Protein AF-A0A0J5FN39-F1 (afdb_monomer_lite)

pLDDT: mean 88.09, std 12.69, range [32.62, 97.81]

Radius of gyration: 17.22 Å; chains: 1; bounding box: 36×34×40 Å

Secondary structure (DSSP, 8-state):
---HHHHHHHHHHHHHHHHHTTT-SS--SSHHHHHHHHHHHHHHTT--GGGSHHHHHHHHHHHHHHHHHHTT--HHHHHHHHHHHTTS-GGGHHHHHHHHS------

Structure (mmCIF, N/CA/C/O backbone):
data_AF-A0A0J5FN39-F1
#
_entry.id   AF-A0A0J5FN39-F1
#
loop_
_atom_site.group_PDB
_atom_site.id
_atom_site.type_symbol
_atom_site.label_atom_id
_atom_site.label_alt_id
_atom_site.label_comp_id
_atom_site.label_asym_id
_atom_site.label_entity_id
_atom_site.label_seq_id
_atom_site.pdbx_PDB_ins_code
_atom_site.Cartn_x
_atom_site.Cartn_y
_atom_site.Cartn_z
_atom_site.occupancy
_atom_site.B_iso_or_equiv
_atom_site.auth_seq_id
_atom_site.auth_comp_id
_atom_site.auth_asym_id
_atom_site.auth_atom_id
_atom_site.pdbx_PDB_model_num
ATOM 1 N N . ILE A 1 1 ? -10.906 -9.338 4.549 1.00 71.62 1 ILE A N 1
ATOM 2 C CA . ILE A 1 1 ? -10.205 -8.134 4.037 1.00 71.62 1 ILE A CA 1
ATOM 3 C C . ILE A 1 1 ? -9.739 -8.336 2.595 1.00 71.62 1 ILE A C 1
ATOM 5 O O . ILE A 1 1 ? -10.110 -7.529 1.761 1.00 71.62 1 ILE A O 1
ATOM 9 N N . LEU A 1 2 ? -8.989 -9.397 2.267 1.00 76.81 2 LEU A N 1
ATOM 10 C CA . LEU A 1 2 ? -8.542 -9.663 0.890 1.00 76.81 2 LEU A CA 1
ATOM 11 C C . LEU A 1 2 ? -8.994 -11.041 0.403 1.00 76.81 2 LEU A C 1
ATOM 13 O O . LEU A 1 2 ? -9.019 -11.997 1.180 1.00 76.81 2 LEU A O 1
ATOM 17 N N . ASP A 1 3 ? -9.311 -11.134 -0.886 1.00 88.88 3 ASP A N 1
ATOM 18 C CA . ASP A 1 3 ? -9.494 -12.405 -1.581 1.00 88.88 3 ASP A CA 1
ATOM 19 C C . ASP A 1 3 ? -8.124 -13.080 -1.750 1.00 88.88 3 ASP A C 1
ATOM 21 O O . ASP A 1 3 ? -7.227 -12.565 -2.424 1.00 88.88 3 ASP A O 1
ATOM 25 N N . ARG A 1 4 ? -7.956 -14.237 -1.101 1.00 91.00 4 ARG A N 1
ATOM 26 C CA . ARG A 1 4 ? -6.700 -14.994 -1.107 1.00 91.00 4 ARG A CA 1
ATOM 27 C C . ARG A 1 4 ? -6.325 -15.471 -2.509 1.00 91.00 4 ARG A C 1
ATOM 29 O O . ARG A 1 4 ? -5.148 -15.406 -2.853 1.00 91.00 4 ARG A O 1
ATOM 36 N N . ALA A 1 5 ? -7.293 -15.942 -3.292 1.00 95.12 5 ALA A N 1
ATOM 37 C CA . ALA A 1 5 ? -7.037 -16.458 -4.630 1.00 95.12 5 ALA A CA 1
ATOM 38 C C . ALA A 1 5 ? -6.626 -15.318 -5.569 1.00 95.12 5 ALA A C 1
ATOM 40 O O . ALA A 1 5 ? -5.631 -15.434 -6.286 1.00 95.12 5 ALA A O 1
ATOM 41 N N . ALA A 1 6 ? -7.327 -14.181 -5.496 1.00 94.38 6 ALA A N 1
ATOM 42 C CA . ALA A 1 6 ? -6.968 -12.991 -6.263 1.00 94.38 6 ALA A CA 1
ATOM 43 C C . ALA A 1 6 ? -5.567 -12.469 -5.894 1.00 94.38 6 ALA A C 1
ATOM 45 O O . ALA A 1 6 ? -4.783 -12.124 -6.778 1.00 94.38 6 ALA A O 1
ATOM 46 N N . LEU A 1 7 ? -5.220 -12.460 -4.601 1.00 93.00 7 LEU A N 1
ATOM 47 C CA . LEU A 1 7 ? -3.895 -12.044 -4.136 1.00 93.00 7 LEU A CA 1
ATOM 48 C C . LEU A 1 7 ? -2.788 -12.971 -4.653 1.00 93.00 7 LEU A C 1
ATOM 50 O O . LEU A 1 7 ? -1.778 -12.494 -5.166 1.00 93.0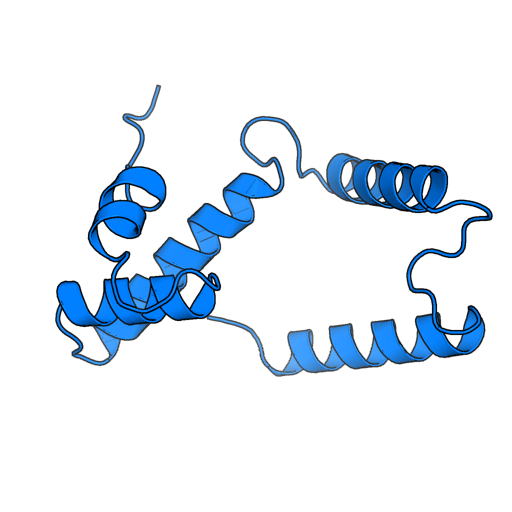0 7 LEU A O 1
ATOM 54 N N . GLN A 1 8 ? -2.978 -14.287 -4.544 1.00 96.38 8 GLN A N 1
ATOM 55 C CA . GLN A 1 8 ? -2.020 -15.269 -5.057 1.00 96.38 8 GLN A CA 1
ATOM 56 C C . GLN A 1 8 ? -1.821 -15.116 -6.564 1.00 96.38 8 GLN A C 1
ATOM 58 O O . GLN A 1 8 ? -0.687 -15.134 -7.037 1.00 96.38 8 GLN A O 1
ATOM 63 N N . HIS A 1 9 ? -2.908 -14.903 -7.307 1.00 96.88 9 HIS A N 1
ATOM 64 C CA . HIS A 1 9 ? -2.838 -14.652 -8.739 1.00 96.88 9 HIS A CA 1
ATOM 65 C C . HIS A 1 9 ? -2.036 -13.382 -9.060 1.00 96.88 9 HIS A C 1
ATOM 67 O O . HIS A 1 9 ? -1.160 -13.413 -9.922 1.00 96.88 9 HIS A O 1
ATOM 73 N N . ALA A 1 10 ? 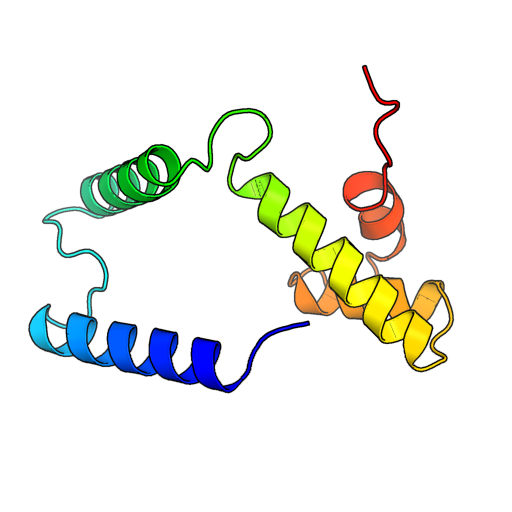-2.285 -12.281 -8.342 1.00 95.31 10 ALA A N 1
ATOM 74 C CA . ALA A 1 10 ? -1.571 -11.022 -8.544 1.00 95.31 10 ALA A CA 1
ATOM 75 C C . ALA A 1 10 ? -0.064 -11.143 -8.254 1.00 95.31 10 ALA A C 1
ATOM 77 O O . ALA A 1 10 ? 0.742 -10.604 -9.011 1.00 95.31 10 ALA A O 1
ATOM 78 N N . ILE A 1 11 ? 0.317 -11.870 -7.197 1.00 95.81 11 ILE A N 1
ATOM 79 C CA . ILE A 1 11 ? 1.726 -12.128 -6.857 1.00 95.81 11 ILE A CA 1
ATOM 80 C C . ILE A 1 11 ? 2.388 -12.985 -7.937 1.00 95.81 11 ILE A C 1
ATOM 82 O O . ILE A 1 11 ? 3.416 -12.585 -8.473 1.00 95.81 11 ILE A O 1
ATOM 86 N N . ALA A 1 12 ? 1.773 -14.107 -8.318 1.00 96.81 12 ALA A N 1
ATOM 87 C CA . ALA A 1 12 ? 2.325 -14.992 -9.344 1.00 96.81 12 ALA A CA 1
ATOM 88 C C . ALA A 1 12 ? 2.498 -14.271 -10.692 1.00 96.81 12 ALA A C 1
ATOM 90 O O . ALA A 1 12 ? 3.502 -14.449 -11.383 1.00 96.81 12 ALA A O 1
ATOM 91 N N . TYR A 1 13 ? 1.537 -13.416 -11.056 1.00 95.88 13 TYR A N 1
ATOM 92 C CA . TYR A 1 13 ? 1.655 -12.551 -12.225 1.00 95.88 13 TYR A CA 1
ATOM 93 C C . TYR A 1 13 ? 2.848 -11.594 -12.093 1.00 95.88 13 TYR A C 1
ATOM 95 O O . TYR A 1 13 ? 3.678 -11.526 -12.996 1.00 95.88 13 TYR A O 1
ATOM 103 N N . ALA A 1 14 ? 2.968 -10.886 -10.967 1.00 95.62 14 ALA A N 1
ATOM 104 C CA . ALA A 1 14 ? 4.057 -9.946 -10.716 1.00 95.62 14 ALA A CA 1
ATOM 105 C C . ALA A 1 14 ? 5.441 -10.615 -10.800 1.00 95.62 14 ALA A C 1
ATOM 107 O O . ALA A 1 14 ? 6.327 -10.096 -11.477 1.00 95.62 14 ALA A O 1
ATOM 108 N N . GLU A 1 15 ? 5.609 -11.787 -10.184 1.00 96.12 15 GLU A N 1
ATOM 109 C CA . GLU A 1 15 ? 6.858 -12.558 -10.205 1.00 96.12 15 GLU A CA 1
ATOM 110 C C . GLU A 1 15 ? 7.249 -12.986 -11.624 1.00 96.12 15 GLU A C 1
ATOM 112 O O . GLU A 1 15 ? 8.405 -12.819 -12.024 1.00 96.12 15 GLU A O 1
ATOM 117 N N . ARG A 1 16 ? 6.282 -13.471 -12.416 1.00 95.69 16 ARG A N 1
ATOM 118 C CA . ARG A 1 16 ? 6.511 -13.835 -13.821 1.00 95.69 16 ARG A CA 1
ATOM 119 C C . ARG A 1 16 ? 6.972 -12.632 -14.642 1.00 95.69 16 ARG A C 1
ATOM 121 O O . ARG A 1 16 ? 7.984 -12.711 -15.332 1.00 95.69 16 ARG A O 1
ATOM 128 N N . GLU A 1 17 ? 6.269 -11.505 -14.533 1.00 94.69 17 GLU A N 1
ATOM 129 C CA . GLU A 1 17 ? 6.623 -10.285 -15.267 1.00 94.69 17 GLU A CA 1
ATOM 130 C C . GLU A 1 17 ? 8.000 -9.747 -14.849 1.00 94.69 17 GLU A C 1
ATOM 132 O O . GLU A 1 17 ? 8.743 -9.241 -15.688 1.00 94.69 17 GLU A O 1
ATOM 137 N N . GLN A 1 18 ? 8.372 -9.862 -13.568 1.00 95.31 18 GLN A N 1
ATOM 138 C CA . GLN A 1 18 ? 9.705 -9.476 -13.097 1.00 95.31 18 GLN A CA 1
ATOM 139 C C . GLN A 1 18 ? 10.799 -10.356 -13.688 1.00 95.31 18 GLN A C 1
ATOM 141 O O . GLN A 1 18 ? 11.838 -9.823 -14.075 1.00 95.31 18 GLN A O 1
ATOM 146 N N . ALA A 1 19 ? 10.585 -11.671 -13.771 1.00 94.81 19 ALA A N 1
ATOM 147 C CA . ALA A 1 19 ? 11.567 -12.596 -14.331 1.00 94.81 19 ALA A CA 1
ATOM 148 C C . ALA A 1 19 ? 11.915 -12.242 -15.788 1.00 94.81 19 ALA A C 1
ATOM 150 O O . ALA A 1 19 ? 13.089 -12.197 -16.150 1.00 94.81 19 ALA A O 1
ATOM 151 N N . GLU A 1 20 ? 10.911 -11.883 -16.591 1.00 92.38 20 GLU A N 1
ATOM 152 C CA . GLU A 1 20 ? 11.087 -11.464 -17.990 1.00 92.38 20 GLU A CA 1
ATOM 153 C C . GLU A 1 20 ? 11.756 -10.083 -18.136 1.00 92.38 20 GLU A C 1
ATOM 155 O O . GLU A 1 20 ? 12.270 -9.738 -19.199 1.00 92.38 20 GLU A O 1
ATOM 160 N N . ARG A 1 21 ? 11.781 -9.285 -17.061 1.00 92.88 21 ARG A N 1
ATOM 161 C CA . ARG A 1 21 ? 12.233 -7.882 -17.037 1.00 92.88 21 ARG A CA 1
ATOM 162 C C . ARG A 1 21 ? 13.474 -7.663 -16.170 1.00 92.88 21 ARG A C 1
ATOM 164 O O . ARG A 1 21 ? 13.659 -6.588 -15.594 1.00 92.88 21 ARG A O 1
ATOM 171 N N . GLY A 1 22 ? 14.308 -8.692 -16.012 1.00 91.31 22 GLY A N 1
ATOM 172 C CA . GLY A 1 22 ? 15.543 -8.604 -15.224 1.00 91.31 22 GLY A CA 1
ATOM 173 C C . GLY A 1 22 ? 15.300 -8.223 -13.757 1.00 91.31 22 GLY A C 1
ATOM 174 O O . GLY A 1 22 ? 16.065 -7.454 -13.177 1.00 91.31 22 GLY A O 1
ATOM 175 N N . GLY A 1 23 ? 14.197 -8.701 -13.177 1.00 92.94 23 GLY A N 1
ATOM 176 C CA . GLY A 1 23 ? 13.785 -8.456 -11.794 1.00 92.94 23 GLY A CA 1
ATOM 177 C C . GLY A 1 23 ? 12.886 -7.232 -11.584 1.00 92.94 23 GLY A C 1
ATOM 178 O O . GLY A 1 23 ? 12.475 -6.967 -10.452 1.00 92.94 23 GLY A O 1
ATOM 179 N N . LYS A 1 24 ? 12.546 -6.469 -12.631 1.00 93.94 24 LYS A N 1
ATOM 180 C CA . LYS A 1 24 ? 11.798 -5.207 -12.496 1.00 93.94 24 LYS A CA 1
ATOM 181 C C . LYS A 1 24 ? 10.324 -5.352 -12.867 1.00 93.94 24 LYS A C 1
ATOM 183 O O . LYS A 1 24 ? 9.992 -5.806 -13.952 1.00 93.94 24 LYS A O 1
ATOM 188 N N . LEU A 1 25 ? 9.420 -4.841 -12.030 1.00 94.12 25 LEU A N 1
ATOM 189 C CA . LEU A 1 25 ? 7.997 -4.746 -12.398 1.00 94.12 25 LEU A CA 1
ATOM 190 C C . LEU A 1 25 ? 7.761 -3.695 -13.485 1.00 94.12 25 LEU A C 1
ATOM 192 O O . LEU A 1 25 ? 6.962 -3.888 -14.400 1.00 94.12 25 LEU A O 1
ATOM 196 N N . ILE A 1 26 ? 8.477 -2.576 -13.391 1.00 94.81 26 ILE A N 1
ATOM 197 C CA . ILE A 1 26 ? 8.433 -1.483 -14.358 1.00 94.81 26 ILE A CA 1
ATOM 198 C C . ILE A 1 26 ? 9.836 -1.323 -14.919 1.00 94.81 26 ILE A C 1
ATOM 200 O O . ILE A 1 26 ? 10.703 -0.722 -14.285 1.00 94.81 26 ILE A O 1
ATOM 204 N N . ASP A 1 27 ? 10.056 -1.869 -16.111 1.00 94.44 27 ASP A N 1
ATOM 205 C CA . ASP A 1 27 ? 11.347 -1.749 -16.770 1.00 94.44 27 ASP A CA 1
ATOM 206 C C . ASP A 1 27 ? 11.455 -0.405 -17.496 1.00 94.44 27 ASP A C 1
ATOM 208 O O . ASP A 1 27 ? 10.850 -0.163 -18.547 1.00 94.44 27 ASP A O 1
ATOM 212 N N . LYS A 1 28 ? 12.186 0.516 -16.867 1.00 95.88 28 LYS A N 1
ATOM 213 C CA . LYS A 1 28 ? 12.567 1.805 -17.438 1.00 95.88 28 LYS A CA 1
ATOM 214 C C . LYS A 1 28 ? 14.055 2.074 -17.202 1.00 95.88 28 LYS A C 1
ATOM 216 O O . LYS A 1 28 ? 14.603 1.579 -16.214 1.00 95.88 28 LYS A O 1
ATOM 221 N N . PRO A 1 29 ? 14.701 2.869 -18.081 1.00 95.62 29 PRO A N 1
ATOM 222 C CA . PRO A 1 29 ? 16.130 3.162 -17.972 1.00 95.62 29 PRO A CA 1
ATOM 223 C C . PRO A 1 29 ? 16.531 3.837 -16.656 1.00 95.62 29 PRO A C 1
ATOM 225 O O . PRO A 1 29 ? 17.598 3.547 -16.126 1.00 95.62 29 PRO A O 1
ATOM 228 N N . THR A 1 30 ? 15.683 4.718 -16.111 1.00 96.31 30 THR A N 1
ATOM 229 C CA . THR A 1 30 ? 15.949 5.422 -14.847 1.00 96.31 30 THR A CA 1
ATOM 230 C C . THR A 1 30 ? 14.833 5.225 -13.826 1.00 96.31 30 THR A C 1
ATOM 232 O O . THR A 1 30 ? 13.670 4.995 -14.175 1.00 96.31 30 THR A O 1
ATOM 235 N N . ILE A 1 31 ? 15.177 5.381 -12.544 1.00 95.62 31 ILE A N 1
ATOM 236 C CA . ILE A 1 31 ? 14.208 5.332 -11.442 1.00 95.62 31 ILE A CA 1
ATOM 237 C C . ILE A 1 31 ? 13.108 6.388 -11.601 1.00 95.62 31 ILE A C 1
ATOM 239 O O . ILE A 1 31 ? 11.937 6.088 -11.385 1.00 95.62 31 ILE A O 1
ATOM 243 N N . THR A 1 32 ? 13.450 7.594 -12.061 1.00 97.56 32 THR A N 1
ATOM 244 C CA . THR A 1 32 ? 12.479 8.668 -12.307 1.00 97.56 32 THR A CA 1
ATOM 245 C C . THR A 1 32 ? 11.451 8.247 -13.353 1.00 97.56 32 THR A C 1
ATOM 247 O O . THR A 1 32 ? 10.251 8.337 -13.109 1.00 97.56 32 THR A O 1
ATOM 250 N N . GLN A 1 33 ? 11.899 7.675 -14.476 1.00 97.81 33 GLN A N 1
ATOM 251 C CA . GLN A 1 33 ? 10.994 7.180 -15.518 1.00 97.81 33 GLN A CA 1
ATOM 252 C C . GLN A 1 33 ? 10.123 6.014 -15.033 1.00 97.81 33 GLN A C 1
ATOM 254 O O . GLN A 1 33 ? 8.962 5.909 -15.435 1.00 97.81 33 GLN A O 1
ATOM 259 N N . ALA A 1 34 ? 10.655 5.139 -14.173 1.00 96.81 34 ALA A N 1
ATOM 260 C CA . ALA A 1 34 ? 9.878 4.060 -13.566 1.00 96.81 34 ALA A CA 1
ATOM 261 C C . ALA A 1 34 ? 8.780 4.610 -12.638 1.00 96.81 34 ALA A C 1
ATOM 263 O O . ALA A 1 34 ? 7.622 4.199 -12.739 1.00 96.81 34 ALA A O 1
ATOM 264 N N . ILE A 1 35 ? 9.119 5.588 -11.792 1.00 96.50 35 ILE A N 1
ATOM 265 C CA . ILE A 1 35 ? 8.174 6.279 -10.904 1.00 96.50 35 ILE A CA 1
ATOM 266 C C . ILE A 1 35 ? 7.087 6.989 -11.717 1.00 96.50 35 ILE A C 1
ATOM 268 O O . ILE A 1 35 ? 5.904 6.888 -11.388 1.00 96.50 35 ILE A O 1
ATOM 272 N N . ASP A 1 36 ? 7.453 7.677 -12.795 1.00 97.12 36 ASP A N 1
ATOM 273 C CA . ASP A 1 36 ? 6.484 8.384 -13.631 1.00 97.12 36 ASP A CA 1
ATOM 274 C C . ASP A 1 36 ? 5.564 7.415 -14.374 1.00 97.12 36 ASP A C 1
ATOM 276 O O . ASP A 1 36 ? 4.351 7.638 -14.432 1.00 97.12 36 ASP A O 1
ATOM 280 N N . ARG A 1 37 ? 6.096 6.282 -14.851 1.00 96.81 37 ARG A N 1
ATOM 281 C CA . ARG A 1 37 ? 5.277 5.212 -15.432 1.00 96.81 37 ARG A CA 1
ATOM 282 C C . ARG A 1 37 ? 4.309 4.625 -14.407 1.00 96.81 37 ARG A C 1
ATOM 284 O O . ARG A 1 37 ? 3.141 4.441 -14.744 1.00 96.81 37 ARG A O 1
ATOM 291 N N . TYR A 1 38 ? 4.752 4.373 -13.176 1.00 94.94 38 TYR A N 1
ATOM 292 C CA . TYR A 1 38 ? 3.876 3.918 -12.092 1.00 94.94 38 TYR A CA 1
ATOM 293 C C . TYR A 1 38 ? 2.743 4.916 -11.836 1.00 94.94 38 TYR A C 1
ATOM 295 O O . TYR A 1 38 ? 1.568 4.555 -11.878 1.00 94.94 38 TYR A O 1
ATOM 303 N N . ARG A 1 39 ? 3.085 6.195 -11.644 1.00 93.75 39 ARG A N 1
ATOM 304 C CA . ARG A 1 39 ? 2.109 7.268 -11.413 1.00 93.75 39 ARG A CA 1
ATOM 305 C C . ARG A 1 39 ? 1.113 7.390 -12.563 1.00 93.75 39 ARG A C 1
ATOM 307 O O . ARG A 1 39 ? -0.066 7.627 -12.313 1.00 93.75 39 ARG A O 1
ATOM 314 N N . TYR A 1 40 ? 1.571 7.233 -13.805 1.00 95.00 40 TYR A N 1
ATOM 315 C CA . TYR A 1 40 ? 0.697 7.203 -14.973 1.00 95.00 40 TYR A CA 1
ATOM 316 C C . TYR A 1 40 ? -0.285 6.029 -14.910 1.00 95.00 40 TYR A C 1
ATOM 318 O O . TYR A 1 40 ? -1.483 6.267 -15.009 1.00 95.00 40 TYR A O 1
ATOM 326 N N . ILE A 1 41 ? 0.198 4.797 -14.690 1.00 94.25 41 ILE A N 1
ATOM 327 C CA . ILE A 1 41 ? -0.648 3.590 -14.618 1.00 94.25 41 ILE A CA 1
ATOM 328 C C . ILE A 1 41 ? -1.737 3.772 -13.558 1.00 94.25 41 ILE A C 1
ATOM 330 O O . ILE A 1 41 ? -2.924 3.617 -13.842 1.00 94.25 41 ILE A O 1
ATOM 334 N N . VAL A 1 42 ? -1.334 4.177 -12.358 1.00 92.69 42 VAL A N 1
ATOM 335 C CA . VAL A 1 42 ? -2.222 4.415 -11.218 1.00 92.69 42 VAL A CA 1
ATOM 336 C C . VAL A 1 42 ? -3.301 5.448 -11.557 1.00 92.69 42 VAL A C 1
ATOM 338 O O . VAL A 1 42 ? -4.488 5.162 -11.414 1.00 92.69 42 VAL A O 1
ATOM 341 N N . ARG A 1 43 ? -2.924 6.613 -12.100 1.00 92.75 43 ARG A N 1
ATOM 342 C CA . ARG A 1 43 ? -3.893 7.647 -12.508 1.00 92.75 43 ARG A CA 1
ATOM 343 C C . ARG A 1 43 ? -4.816 7.172 -13.627 1.00 92.75 43 ARG A C 1
ATOM 345 O O . ARG A 1 43 ? -6.017 7.402 -13.548 1.00 92.75 43 ARG A O 1
ATOM 352 N N . SER A 1 44 ? -4.274 6.489 -14.637 1.00 93.88 44 SER A N 1
ATOM 353 C CA . SER A 1 44 ? -5.059 5.930 -15.747 1.00 93.88 44 SER A CA 1
ATOM 354 C C . SER A 1 44 ? -6.038 4.844 -15.296 1.00 93.88 44 SER A C 1
ATOM 356 O O . SER A 1 44 ? -7.049 4.625 -15.949 1.00 93.88 44 SER A O 1
ATOM 358 N N . SER A 1 45 ? -5.778 4.225 -14.141 1.00 92.69 45 SER A N 1
ATOM 359 C CA . SER A 1 45 ? -6.666 3.252 -13.497 1.00 92.69 45 SER A CA 1
ATOM 360 C C . SER A 1 45 ? -7.712 3.913 -12.584 1.00 92.69 45 SER A C 1
ATOM 362 O O . SER A 1 45 ? -8.377 3.228 -11.816 1.00 92.69 45 SER A O 1
ATOM 364 N N . GLY A 1 46 ? -7.845 5.245 -12.619 1.00 91.56 46 GLY A N 1
ATOM 365 C CA . GLY A 1 46 ? -8.831 5.992 -11.831 1.00 91.56 46 GLY A CA 1
ATOM 366 C C . GLY A 1 46 ? -8.367 6.414 -10.433 1.00 91.56 46 GLY A C 1
ATOM 367 O O . GLY A 1 46 ? -9.131 7.054 -9.708 1.00 91.56 46 GLY A O 1
ATOM 368 N N . LEU A 1 47 ? -7.118 6.126 -10.049 1.00 90.62 47 LEU A N 1
ATOM 369 C CA . LEU A 1 47 ? -6.561 6.535 -8.756 1.00 90.62 47 LEU A CA 1
ATOM 370 C C . LEU A 1 47 ? -6.043 7.982 -8.817 1.00 90.62 47 LEU A C 1
ATOM 372 O O . LEU A 1 47 ? -4.837 8.252 -8.812 1.00 90.62 47 LEU A O 1
ATOM 376 N N . ALA A 1 48 ? -6.979 8.924 -8.919 1.00 89.31 48 ALA A N 1
ATOM 377 C CA . ALA A 1 48 ? -6.734 10.361 -8.998 1.00 89.31 48 ALA A CA 1
ATOM 378 C C . ALA A 1 48 ? -7.755 11.156 -8.162 1.00 89.31 48 ALA A C 1
ATOM 380 O O . ALA A 1 48 ? -8.807 10.641 -7.782 1.00 89.31 48 ALA A O 1
ATOM 381 N N . GLY A 1 49 ? -7.446 12.425 -7.867 1.00 88.94 49 GLY A N 1
ATOM 382 C CA . GLY A 1 49 ? -8.309 13.291 -7.053 1.00 88.94 49 GLY A CA 1
ATOM 383 C C . GLY A 1 49 ? -8.604 12.676 -5.681 1.00 88.94 49 GLY A C 1
ATOM 384 O O . GLY A 1 49 ? -7.686 12.224 -4.998 1.00 88.94 49 GLY A O 1
ATOM 385 N N . LYS A 1 50 ? -9.888 12.591 -5.309 1.00 86.75 50 LYS A N 1
ATOM 386 C CA . LYS A 1 50 ? -10.340 11.947 -4.059 1.00 86.75 50 LYS A CA 1
ATOM 387 C C . LYS A 1 50 ? -9.970 10.461 -3.945 1.00 86.75 50 LYS A C 1
ATOM 389 O O . LYS A 1 50 ? -9.863 9.940 -2.842 1.00 86.75 50 LYS A O 1
ATOM 394 N N . ASN A 1 51 ? -9.726 9.799 -5.077 1.00 86.94 51 ASN A N 1
ATOM 395 C CA . ASN A 1 51 ? -9.319 8.396 -5.147 1.00 86.94 51 ASN A CA 1
ATOM 396 C C . ASN A 1 51 ? -7.801 8.233 -5.335 1.00 86.94 51 ASN A C 1
ATOM 398 O O . ASN A 1 51 ? -7.338 7.162 -5.723 1.00 86.94 51 ASN A O 1
ATOM 402 N N . ALA A 1 52 ? -7.007 9.289 -5.125 1.00 87.75 52 ALA A N 1
ATOM 403 C CA . ALA A 1 52 ? -5.552 9.200 -5.212 1.00 87.75 52 ALA A CA 1
ATOM 404 C C . ALA A 1 52 ? -5.006 8.109 -4.271 1.00 87.75 52 ALA A C 1
ATOM 406 O O . ALA A 1 52 ? -5.616 7.850 -3.242 1.00 87.75 52 ALA A O 1
ATOM 407 N N . PRO A 1 53 ? -3.824 7.517 -4.526 1.00 85.25 53 PRO A N 1
ATOM 408 C CA . PRO A 1 53 ? -3.337 6.335 -3.799 1.00 85.25 53 PRO A CA 1
ATOM 409 C C . PRO A 1 53 ? -3.343 6.409 -2.270 1.00 85.25 53 PRO A C 1
ATOM 411 O O . PRO A 1 53 ? -3.393 5.381 -1.601 1.00 85.25 53 PRO A O 1
ATOM 414 N N . HIS A 1 54 ? -3.293 7.614 -1.704 1.00 85.62 54 HIS A N 1
ATOM 415 C CA . HIS A 1 54 ? -3.417 7.806 -0.266 1.00 85.62 54 HIS A CA 1
ATOM 416 C C . HIS A 1 54 ? -4.796 7.383 0.277 1.00 85.62 54 HIS A C 1
ATOM 418 O O . HIS A 1 54 ? -4.867 6.826 1.368 1.00 85.62 54 HIS A O 1
ATOM 424 N N . SER A 1 55 ? -5.870 7.528 -0.506 1.00 85.75 55 SER A N 1
ATOM 425 C CA . SER A 1 55 ? -7.207 7.041 -0.149 1.00 85.75 55 SER A CA 1
ATOM 426 C C . SER A 1 55 ? -7.253 5.521 0.010 1.00 85.75 55 SER A C 1
ATOM 428 O O . SER A 1 55 ? -7.971 5.024 0.872 1.00 85.75 55 SER A O 1
ATOM 430 N N . MET A 1 56 ? -6.430 4.772 -0.735 1.00 86.38 56 MET A N 1
ATOM 431 C CA . MET A 1 56 ? -6.310 3.324 -0.537 1.00 86.38 56 MET A CA 1
ATOM 432 C C . MET A 1 56 ? -5.712 2.990 0.833 1.00 86.38 56 MET A C 1
ATOM 434 O O . MET A 1 56 ? -6.127 2.013 1.450 1.00 86.38 56 MET A O 1
ATOM 438 N N . ARG A 1 57 ? -4.777 3.809 1.345 1.00 87.75 57 ARG A N 1
ATOM 439 C CA . ARG A 1 57 ? -4.255 3.634 2.711 1.00 87.75 57 ARG A CA 1
ATOM 440 C C . ARG A 1 57 ? -5.337 3.915 3.756 1.00 87.75 57 ARG A C 1
ATOM 442 O O . ARG A 1 57 ? -5.409 3.179 4.735 1.00 87.75 57 ARG A O 1
ATOM 449 N N . TYR A 1 58 ? -6.185 4.926 3.534 1.00 88.25 58 TYR A N 1
ATOM 450 C CA . TYR A 1 58 ? -7.361 5.190 4.374 1.00 88.25 58 TYR A CA 1
ATOM 451 C C . TYR A 1 58 ? -8.316 4.009 4.411 1.00 88.25 58 TYR A C 1
ATOM 453 O O . TYR A 1 58 ? -8.590 3.475 5.484 1.00 88.25 58 TYR A O 1
ATOM 461 N N . HIS A 1 59 ? -8.734 3.550 3.238 1.00 88.12 59 HIS A N 1
ATOM 462 C CA . HIS A 1 59 ? -9.650 2.429 3.115 1.00 88.12 59 HIS A CA 1
ATOM 463 C C . HIS A 1 59 ? -9.085 1.150 3.749 1.00 88.12 59 HIS A C 1
ATOM 465 O O . HIS A 1 59 ? -9.786 0.475 4.496 1.00 88.12 59 HIS A O 1
ATOM 471 N N . PHE A 1 60 ? -7.799 0.849 3.532 1.00 89.31 60 PHE A N 1
ATOM 472 C CA . PHE A 1 60 ? -7.137 -0.292 4.165 1.00 89.31 60 PHE A CA 1
ATOM 473 C C . PHE A 1 60 ? -7.186 -0.216 5.697 1.00 89.31 60 PHE A C 1
ATOM 475 O O . PHE A 1 60 ? -7.585 -1.176 6.343 1.00 89.31 60 PHE A O 1
ATOM 482 N N . 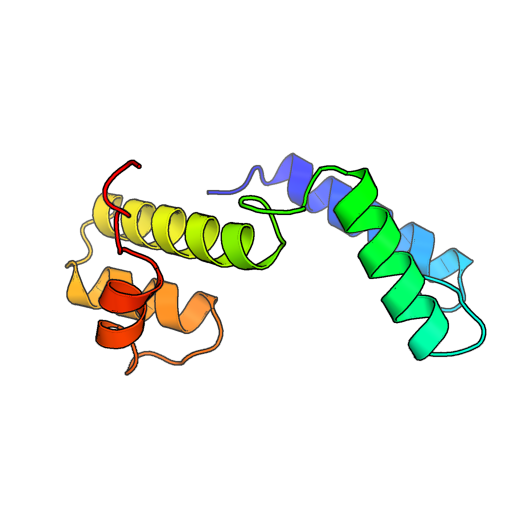ALA A 1 61 ? -6.833 0.924 6.292 1.00 90.62 61 ALA A N 1
ATOM 483 C CA . ALA A 1 61 ? -6.823 1.070 7.748 1.00 90.62 61 ALA A CA 1
ATOM 484 C C . ALA A 1 61 ? -8.223 0.977 8.378 1.00 90.62 61 ALA A C 1
ATOM 486 O O . ALA A 1 61 ? -8.373 0.440 9.480 1.00 90.62 61 ALA A O 1
ATOM 487 N N . GLN A 1 62 ? -9.239 1.495 7.678 1.00 89.81 62 GLN A N 1
ATOM 488 C CA . GLN A 1 62 ? -10.643 1.371 8.070 1.00 89.81 62 GLN A CA 1
ATOM 489 C C . GLN A 1 62 ? -11.076 -0.099 8.051 1.00 89.81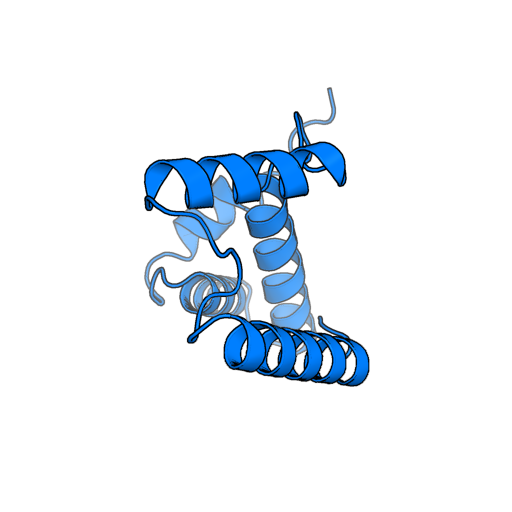 62 GLN A C 1
ATOM 491 O O . GLN A 1 62 ? -11.480 -0.633 9.080 1.00 89.81 62 GLN A O 1
ATOM 496 N N . GLN A 1 63 ? -10.867 -0.794 6.930 1.00 92.00 63 GLN A N 1
ATOM 497 C CA . GLN A 1 63 ? -11.220 -2.211 6.806 1.00 92.00 63 GLN A CA 1
ATOM 498 C C . GLN A 1 63 ? -10.463 -3.109 7.791 1.00 92.00 63 GLN A C 1
ATOM 500 O O . GLN A 1 63 ? -11.038 -4.059 8.321 1.00 92.00 63 GLN A O 1
ATOM 505 N N . SER A 1 64 ? -9.180 -2.834 8.042 1.00 91.94 64 SER A N 1
ATOM 506 C CA . SER A 1 64 ? -8.384 -3.602 9.001 1.00 91.94 64 SER A CA 1
ATOM 507 C C . SER A 1 64 ? -8.896 -3.426 10.426 1.00 91.94 64 SER A C 1
ATOM 509 O O . SER A 1 64 ? -9.088 -4.417 11.125 1.00 91.94 64 SER A O 1
ATOM 511 N N . GLY A 1 65 ? -9.173 -2.195 10.868 1.00 91.06 65 GLY A N 1
ATOM 512 C CA . GLY A 1 65 ? -9.701 -1.997 12.219 1.00 91.06 65 GLY A CA 1
ATOM 513 C C . GLY A 1 65 ? -11.115 -2.557 12.389 1.00 91.06 65 GLY A C 1
ATOM 514 O O . GLY A 1 65 ? -11.355 -3.224 13.389 1.00 91.06 65 GLY A O 1
ATOM 515 N N . GLU A 1 66 ? -12.004 -2.411 11.399 1.00 91.06 66 GLU A N 1
ATOM 516 C CA . GLU A 1 66 ? -13.324 -3.068 11.398 1.00 91.06 66 GLU A CA 1
ATOM 517 C C . GLU A 1 66 ? -13.206 -4.591 11.531 1.00 91.06 66 GLU A C 1
ATOM 519 O O . GLU A 1 66 ? -13.911 -5.211 12.329 1.00 91.06 66 GLU A O 1
ATOM 524 N N . TYR A 1 67 ? -12.277 -5.198 10.792 1.00 93.69 67 TYR A N 1
ATOM 525 C CA . TYR A 1 67 ? -12.000 -6.628 10.869 1.00 93.69 67 TYR A CA 1
ATOM 526 C C . TYR A 1 67 ? -11.504 -7.060 12.252 1.00 93.69 67 TYR A C 1
ATOM 528 O O . TYR A 1 67 ? -11.988 -8.061 12.778 1.00 93.69 67 TYR A O 1
ATOM 536 N N . TYR A 1 68 ? -10.581 -6.317 12.868 1.00 95.00 68 TYR A N 1
ATOM 537 C CA . TYR A 1 68 ? -10.107 -6.632 14.218 1.00 95.00 68 TYR A CA 1
ATOM 538 C C . TYR A 1 68 ? -11.212 -6.427 15.262 1.00 95.00 68 TYR A C 1
ATOM 540 O O . TYR A 1 68 ? -11.417 -7.279 16.123 1.00 95.00 68 TYR A O 1
ATOM 548 N N . THR A 1 69 ? -12.007 -5.364 15.161 1.00 93.75 69 THR A N 1
ATOM 549 C CA . THR A 1 69 ? -13.164 -5.177 16.046 1.00 93.75 69 THR A CA 1
ATOM 550 C C . THR A 1 69 ? -14.169 -6.324 15.913 1.00 93.75 69 THR A C 1
ATOM 552 O O . THR A 1 69 ? -14.644 -6.833 16.926 1.00 93.75 69 THR A O 1
ATOM 555 N N . ALA A 1 70 ? -14.434 -6.810 14.696 1.00 94.50 70 ALA A N 1
ATOM 556 C CA . ALA A 1 70 ? -15.301 -7.969 14.469 1.00 94.50 70 ALA A CA 1
ATOM 557 C C . ALA A 1 70 ? -14.763 -9.278 15.085 1.00 94.50 70 ALA A C 1
ATOM 559 O O . ALA A 1 70 ? -15.533 -10.208 15.313 1.00 94.50 70 ALA A O 1
ATOM 560 N N . GLN A 1 71 ? -13.464 -9.353 15.390 1.00 95.62 71 GLN A N 1
ATOM 561 C CA . GLN A 1 71 ? -12.845 -10.472 16.111 1.00 95.62 71 GLN A CA 1
ATOM 562 C C . GLN A 1 71 ? -12.872 -10.323 17.637 1.00 95.62 71 GLN A C 1
ATOM 564 O O . GLN A 1 71 ? -12.386 -11.205 18.340 1.00 95.62 71 GLN A O 1
ATOM 569 N N . GLY A 1 72 ? -13.439 -9.233 18.162 1.00 96.69 72 GLY A N 1
ATOM 570 C CA . GLY A 1 72 ? -13.569 -8.991 19.600 1.00 96.69 72 GLY A CA 1
ATOM 571 C C . GLY A 1 72 ? -12.430 -8.180 20.221 1.00 96.69 72 GLY A C 1
ATOM 572 O O . GLY A 1 72 ? -12.417 -8.005 21.438 1.00 96.69 72 GLY A O 1
ATOM 573 N N . PHE A 1 73 ? -11.501 -7.651 19.419 1.00 96.56 73 PHE A N 1
ATOM 574 C CA . PHE A 1 73 ? -10.496 -6.712 19.920 1.00 96.56 73 PHE A CA 1
ATOM 575 C C . PHE A 1 73 ? -11.150 -5.400 20.358 1.00 96.56 73 PHE A C 1
ATOM 577 O O . PHE A 1 73 ? -12.066 -4.888 19.705 1.00 96.56 73 PHE A O 1
ATOM 584 N N . SER A 1 74 ? -10.637 -4.811 21.439 1.00 94.81 74 SER A N 1
ATOM 585 C CA . SER A 1 74 ? -11.025 -3.455 21.821 1.00 94.81 74 SER A CA 1
ATOM 586 C C . SER A 1 74 ? -10.642 -2.458 20.726 1.00 94.81 74 SER A C 1
ATOM 588 O O . SER A 1 74 ? -9.709 -2.679 19.954 1.00 94.81 74 SER A O 1
ATOM 590 N N . GLU A 1 75 ? -11.305 -1.301 20.694 1.00 90.25 75 GLU A N 1
ATOM 591 C CA . GLU A 1 75 ? -10.962 -0.232 19.747 1.00 90.25 75 GLU A CA 1
ATOM 592 C C . GLU A 1 75 ? -9.471 0.145 19.824 1.00 90.25 75 GLU A C 1
ATOM 594 O O . GLU A 1 75 ? -8.818 0.363 18.805 1.00 90.25 75 GLU A O 1
ATOM 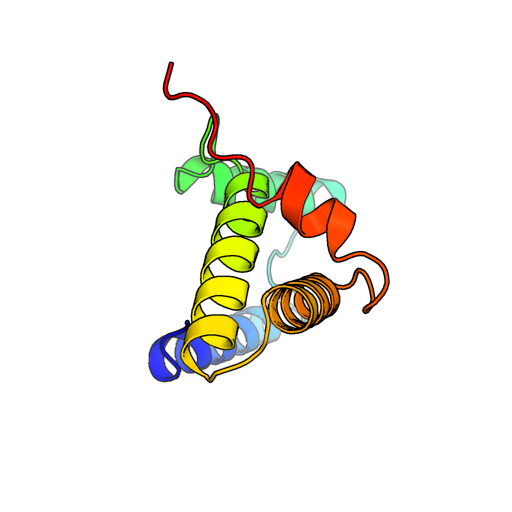599 N N . ARG A 1 76 ? -8.896 0.167 21.033 1.00 91.31 76 ARG A N 1
ATOM 600 C CA . ARG A 1 76 ? -7.476 0.477 21.235 1.00 91.31 76 ARG A CA 1
ATOM 601 C C . ARG A 1 76 ? -6.564 -0.568 20.588 1.00 91.31 76 ARG A C 1
ATOM 603 O O . ARG A 1 76 ? -5.579 -0.192 19.959 1.00 91.31 76 ARG A O 1
ATOM 610 N N . GLU A 1 77 ? -6.882 -1.850 20.746 1.00 93.81 77 GLU A N 1
ATOM 611 C CA . GLU A 1 77 ? -6.114 -2.956 20.162 1.00 93.81 77 GLU A CA 1
ATOM 612 C C . GLU A 1 77 ? -6.276 -3.007 18.642 1.00 93.81 77 GLU A C 1
ATOM 614 O O . GLU A 1 77 ? -5.281 -3.108 17.930 1.00 93.81 77 GLU A O 1
ATOM 619 N N . ALA A 1 78 ? -7.499 -2.840 18.135 1.00 93.81 78 ALA A N 1
ATOM 620 C CA . ALA A 1 78 ? -7.778 -2.792 16.702 1.00 93.81 78 ALA A CA 1
ATOM 621 C C . ALA A 1 78 ? -7.009 -1.654 16.007 1.00 93.81 78 ALA A C 1
ATOM 623 O O . ALA A 1 78 ? -6.406 -1.858 14.952 1.00 93.81 78 ALA A O 1
ATOM 624 N N . LEU A 1 79 ? -6.961 -0.466 16.622 1.00 91.88 79 LEU A N 1
ATOM 625 C CA . LEU A 1 79 ? -6.184 0.666 16.112 1.00 91.88 79 LEU A CA 1
ATOM 626 C C . LEU A 1 79 ? -4.669 0.424 16.188 1.00 91.88 79 LEU A C 1
ATOM 628 O O . LEU A 1 79 ? -3.944 0.878 15.302 1.00 91.88 79 LEU A O 1
ATOM 632 N N . ALA A 1 80 ? -4.180 -0.272 17.218 1.00 92.44 80 ALA A N 1
ATOM 633 C CA . ALA A 1 80 ? -2.769 -0.645 17.320 1.00 92.44 80 ALA A CA 1
ATOM 634 C C . ALA A 1 80 ? -2.377 -1.656 16.229 1.00 92.44 80 ALA A C 1
ATOM 636 O O . ALA A 1 80 ? -1.357 -1.472 15.570 1.00 92.44 80 ALA A O 1
ATOM 637 N N . LEU A 1 81 ? -3.216 -2.663 15.976 1.00 93.81 81 LEU A N 1
ATOM 638 C CA . LEU A 1 81 ? -3.021 -3.649 14.909 1.00 93.81 81 LEU A CA 1
ATOM 639 C C . LEU A 1 81 ? -3.022 -2.991 13.524 1.00 93.81 81 LEU A C 1
ATOM 641 O O . LEU A 1 81 ? -2.056 -3.135 12.780 1.00 93.81 81 LEU A O 1
ATOM 645 N N . ALA A 1 82 ? -4.028 -2.167 13.217 1.00 92.44 82 ALA A N 1
ATOM 646 C CA . ALA A 1 82 ? -4.072 -1.426 11.954 1.00 92.44 82 ALA A CA 1
ATOM 647 C C . ALA A 1 82 ? -2.863 -0.479 11.783 1.00 92.44 82 ALA A C 1
ATOM 649 O O . ALA A 1 82 ? -2.352 -0.297 10.678 1.00 92.44 82 ALA A O 1
ATOM 650 N N . SER A 1 83 ? -2.373 0.112 12.877 1.00 91.81 83 SER A N 1
ATOM 651 C CA . SER A 1 83 ? -1.155 0.930 12.882 1.00 91.81 83 SER A CA 1
ATOM 652 C C . SER A 1 83 ? 0.097 0.108 12.553 1.00 91.81 83 SER A C 1
ATOM 654 O O . SER A 1 83 ? 0.938 0.546 11.763 1.00 91.81 83 SER A O 1
ATOM 656 N N . MET A 1 84 ? 0.217 -1.097 13.114 1.00 93.75 84 MET A N 1
ATOM 657 C CA . MET A 1 84 ? 1.310 -2.019 12.799 1.00 93.75 84 MET A CA 1
ATOM 658 C C . MET A 1 84 ? 1.264 -2.467 11.334 1.00 93.75 84 MET A C 1
ATOM 660 O O . MET A 1 84 ? 2.296 -2.402 10.667 1.00 93.75 84 MET A O 1
ATOM 664 N N . ASP A 1 85 ? 0.083 -2.791 10.803 1.00 91.75 85 ASP A N 1
ATOM 665 C CA . ASP A 1 85 ? -0.097 -3.174 9.394 1.00 91.75 85 ASP A CA 1
ATOM 666 C C . ASP A 1 85 ? 0.317 -2.056 8.418 1.00 91.75 85 ASP A C 1
ATOM 668 O O . ASP A 1 85 ? 0.837 -2.313 7.332 1.00 91.75 85 ASP A O 1
ATOM 672 N N . LEU A 1 86 ? 0.129 -0.790 8.805 1.00 89.38 86 LEU A N 1
ATOM 673 C CA . LEU A 1 86 ? 0.572 0.379 8.034 1.00 89.38 86 LEU A CA 1
ATOM 674 C C . LEU A 1 86 ? 2.077 0.678 8.156 1.00 89.38 86 LEU A C 1
ATOM 676 O O . LEU A 1 86 ? 2.564 1.595 7.477 1.00 89.38 86 LEU A O 1
ATOM 680 N N . GLY A 1 87 ? 2.796 -0.053 9.015 1.00 90.75 87 GLY A N 1
ATOM 681 C CA . GLY A 1 87 ? 4.216 0.141 9.307 1.00 90.75 87 GLY A CA 1
ATOM 682 C C . GLY A 1 87 ? 4.500 1.291 10.278 1.00 90.75 87 GLY A C 1
ATOM 683 O O . GLY A 1 87 ? 5.551 1.923 10.192 1.00 90.75 87 GLY A O 1
ATOM 684 N N . HIS A 1 88 ? 3.559 1.632 11.164 1.00 89.38 88 HIS A N 1
ATOM 685 C CA . HIS A 1 88 ? 3.675 2.761 12.101 1.00 89.38 88 HIS A CA 1
ATOM 686 C C . HIS A 1 88 ? 4.030 2.350 13.543 1.00 89.38 88 HIS A C 1
ATOM 688 O O . HIS A 1 88 ? 4.231 3.228 14.385 1.00 89.38 88 HIS A O 1
ATOM 694 N N . GLY A 1 89 ? 4.120 1.046 13.824 1.00 89.38 89 GLY A N 1
ATOM 695 C CA . GLY A 1 89 ? 4.243 0.503 15.182 1.00 89.38 89 GLY A CA 1
ATOM 696 C C . GLY A 1 89 ? 2.915 0.538 15.950 1.00 89.38 89 GLY A C 1
ATOM 697 O O . GLY A 1 89 ? 1.908 1.034 15.448 1.00 89.38 89 GLY A O 1
ATOM 698 N N . ASP A 1 90 ? 2.901 0.019 17.174 1.00 87.00 90 ASP A N 1
ATOM 699 C CA . ASP A 1 90 ? 1.709 -0.110 18.029 1.00 87.00 90 ASP A CA 1
ATOM 700 C C . ASP A 1 90 ? 1.322 1.198 18.757 1.00 87.00 90 ASP A C 1
ATOM 702 O O . ASP A 1 90 ? 0.147 1.454 19.022 1.00 87.00 90 ASP A O 1
ATOM 706 N N . GLY A 1 91 ? 2.284 2.090 19.010 1.00 84.44 91 GLY A N 1
ATOM 707 C CA . GLY A 1 91 ? 2.085 3.353 19.738 1.00 84.44 91 GLY A CA 1
ATOM 708 C C . GLY A 1 91 ? 1.324 4.463 18.994 1.00 84.44 91 GLY A C 1
ATOM 709 O O . GLY A 1 91 ? 1.155 5.559 19.533 1.00 84.44 91 GLY A O 1
ATOM 710 N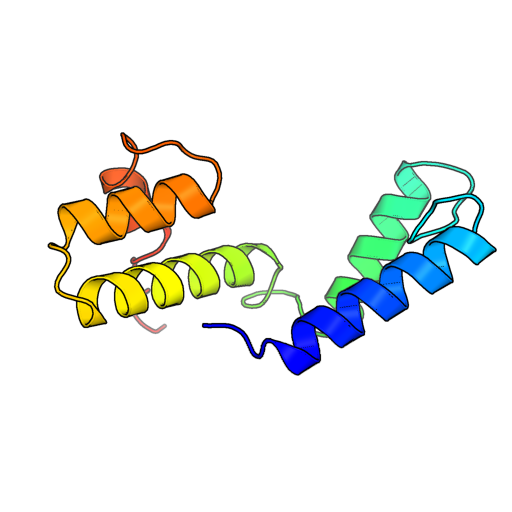 N . ARG A 1 92 ? 0.866 4.232 17.754 1.00 82.56 92 ARG A N 1
ATOM 711 C CA . ARG A 1 92 ? 0.255 5.264 16.890 1.00 82.56 92 ARG A CA 1
ATOM 712 C C . ARG A 1 92 ? -1.255 5.122 16.672 1.00 82.56 92 ARG A C 1
ATOM 714 O O . ARG A 1 92 ? -1.814 5.813 15.823 1.00 82.56 92 ARG A O 1
ATOM 721 N N . GLY A 1 93 ? -1.958 4.356 17.510 1.00 76.31 93 GLY A N 1
ATOM 722 C CA . GLY A 1 93 ? -3.420 4.204 17.424 1.00 76.31 93 GLY A CA 1
ATOM 723 C C . GLY A 1 93 ? -4.210 5.528 17.442 1.00 76.31 93 GLY A C 1
ATOM 724 O O . GLY A 1 93 ? -5.178 5.682 16.699 1.00 76.31 93 GLY A O 1
ATOM 725 N N . ARG A 1 94 ? -3.760 6.542 18.204 1.00 79.38 94 ARG A N 1
ATOM 726 C CA . ARG A 1 94 ? -4.373 7.890 18.191 1.00 79.38 94 ARG A CA 1
ATOM 727 C C . ARG A 1 94 ? -4.268 8.560 16.815 1.00 79.38 94 ARG A C 1
ATOM 729 O O . ARG A 1 94 ? -5.239 9.158 16.362 1.00 79.38 94 ARG A O 1
ATOM 736 N N . TYR A 1 95 ? -3.116 8.434 16.156 1.00 79.88 95 TYR A N 1
ATOM 737 C CA . TYR A 1 95 ? -2.894 8.962 14.809 1.00 79.88 95 TYR A CA 1
ATOM 738 C C . TYR A 1 95 ? -3.772 8.236 13.786 1.00 79.88 95 TYR A C 1
ATOM 740 O O . TYR A 1 95 ? -4.401 8.892 12.964 1.00 79.88 95 TYR A O 1
ATOM 748 N N . ILE A 1 96 ? -3.903 6.907 13.887 1.00 78.44 96 ILE A N 1
ATOM 749 C CA . ILE A 1 96 ? -4.820 6.141 13.029 1.00 78.44 96 ILE A CA 1
ATOM 750 C C . ILE A 1 96 ? -6.258 6.635 13.178 1.00 78.44 96 ILE A C 1
ATOM 752 O O . ILE A 1 96 ? -6.907 6.932 12.180 1.00 78.44 96 ILE A O 1
ATOM 756 N N . ARG A 1 97 ? -6.740 6.815 14.410 1.00 79.56 97 ARG A N 1
ATOM 757 C CA . ARG A 1 97 ? -8.094 7.328 14.650 1.00 79.56 97 ARG A CA 1
ATOM 758 C C . ARG A 1 97 ? -8.315 8.712 14.033 1.00 79.56 97 ARG A C 1
ATOM 760 O O . ARG A 1 97 ? -9.342 8.956 13.415 1.00 79.56 97 ARG A O 1
ATOM 767 N N . GLN A 1 98 ? -7.352 9.614 14.196 1.00 80.31 98 GLN A N 1
ATOM 768 C CA . GLN A 1 98 ? -7.471 10.989 13.709 1.00 80.31 98 GLN A CA 1
ATOM 769 C C . GLN A 1 98 ? -7.339 11.102 12.194 1.00 80.31 98 GLN A C 1
ATOM 771 O O . GLN A 1 98 ? -8.014 11.921 11.595 1.00 80.31 98 GLN A O 1
ATOM 776 N N . VAL A 1 99 ? -6.463 10.314 11.579 1.00 73.88 99 VAL A N 1
ATOM 777 C CA . VAL A 1 99 ? -6.087 10.508 10.174 1.00 73.88 99 VAL A CA 1
ATOM 778 C C . VAL A 1 99 ? -6.822 9.538 9.261 1.00 73.88 99 VAL A C 1
ATOM 780 O O . VAL A 1 99 ? -7.220 9.915 8.169 1.00 73.88 99 VAL A O 1
ATOM 783 N N . TYR A 1 100 ? -7.073 8.313 9.721 1.00 68.00 100 TYR A N 1
ATOM 784 C CA . TYR A 1 100 ? -7.671 7.254 8.910 1.00 68.00 100 TYR A CA 1
ATOM 785 C C . TYR A 1 100 ? -9.150 7.001 9.220 1.00 68.00 100 TYR A C 1
ATOM 787 O O . TYR A 1 100 ? -9.852 6.466 8.370 1.00 68.00 100 TYR A O 1
ATOM 795 N N . TYR A 1 101 ? -9.646 7.407 10.393 1.00 67.81 101 TYR A N 1
ATOM 796 C CA . TYR A 1 101 ? -11.061 7.273 10.779 1.00 67.81 101 TYR A CA 1
ATOM 797 C C . TYR A 1 101 ? -11.817 8.603 10.821 1.00 67.81 101 TYR A C 1
ATOM 799 O O . TYR A 1 101 ? -12.965 8.639 11.266 1.00 67.81 101 TYR A O 1
ATOM 807 N N . GLN A 1 102 ? -11.222 9.696 10.332 1.00 63.94 102 GLN A N 1
ATOM 808 C CA . GLN A 1 102 ? -11.997 10.894 10.033 1.00 63.94 102 GLN A CA 1
ATOM 809 C C . GLN A 1 102 ? -12.991 10.548 8.921 1.00 63.94 102 GLN A C 1
ATOM 811 O O . GLN A 1 102 ? -12.655 10.533 7.738 1.00 63.94 102 GLN A O 1
ATOM 816 N N . LYS A 1 103 ? -14.235 10.249 9.314 1.00 50.34 103 LYS A N 1
ATOM 817 C CA . LYS A 1 103 ? -15.390 10.460 8.450 1.00 50.34 103 LYS A CA 1
ATOM 818 C C . LYS A 1 103 ? -15.350 11.944 8.125 1.00 50.34 103 LYS A C 1
ATOM 820 O O . LYS A 1 103 ? -15.704 12.755 8.976 1.00 50.34 103 LYS A O 1
ATOM 825 N N . GLY A 1 104 ? -14.827 12.290 6.951 1.00 46.41 104 GLY A N 1
ATOM 826 C CA . GLY A 1 104 ? -15.074 13.610 6.402 1.00 46.41 104 GLY A CA 1
ATOM 827 C C . GLY A 1 104 ? -16.577 13.828 6.481 1.00 46.41 104 GLY A C 1
ATOM 828 O O . GLY A 1 104 ? -17.348 12.953 6.073 1.00 46.41 104 GLY A O 1
ATOM 829 N N . GLU A 1 105 ? -16.981 14.940 7.084 1.00 37.19 105 GLU A N 1
ATOM 830 C CA . GLU A 1 105 ? -18.281 15.512 6.784 1.00 37.19 105 GLU A CA 1
ATOM 831 C C . GLU A 1 105 ? -18.406 15.477 5.261 1.00 37.19 105 GLU A C 1
ATOM 833 O O . GLU A 1 105 ? -17.503 15.904 4.539 1.00 37.19 105 GLU A O 1
ATOM 838 N N . ALA A 1 106 ? -19.438 14.785 4.788 1.00 32.62 106 ALA A N 1
ATOM 839 C CA . ALA A 1 106 ? -19.744 14.737 3.378 1.00 32.62 106 ALA A CA 1
ATOM 840 C C . ALA A 1 106 ? -20.079 16.169 2.946 1.00 32.62 106 ALA A C 1
ATOM 842 O O . ALA A 1 106 ? -21.173 16.647 3.239 1.00 32.62 106 ALA A O 1
ATOM 843 N N . GLU A 1 107 ? -19.127 16.842 2.306 1.00 32.94 107 GLU A N 1
ATOM 844 C CA . GLU A 1 107 ? -19.402 17.947 1.385 1.00 32.94 107 GLU A CA 1
ATOM 845 C C . GLU A 1 107 ? -19.605 17.398 -0.031 1.00 32.94 107 GLU A C 1
ATOM 847 O O . GLU A 1 107 ? -18.777 16.567 -0.488 1.00 32.94 107 GLU A O 1
#

Foldseek 3Di:
DDDPVVVVVVVVVQCVCCVVQVNDSQNDPDPVVSVVVVLVVCVVVVCDDCNPVVVVLLVQLVVQLVVVVVVVDDLLQSLLRSCVVVVNHSVCSVVCCVPNVPPPPDD

Organism: NCBI:txid880157

Sequence (107 aa):
ILDRAALQHAIAYAEREQAERGGKLIDKPTITQAIDRYRYIVRSSGLAGKNAPHSMRYHFAQQSGEYYTAQGFSEREALALASMDLGHGDGRGRYIRQVYYQKGEAE

InterPro domains:
  IPR024456 Integrase catalytic domain, putative [PF12835] (1-63)